Protein AF-W7QEY1-F1 (afdb_monomer_lite)

Secondary structure (DSSP, 8-state):
------TTHHHHHSSHHHHHHHTT-----------SS-TT---SSS-TTS-TT-SS--TTSTTSHHHHHHHHHHHHHHSPPPS--

Foldseek 3Di:
DPLPDPPCCCVPPVCVVVVCVVVVHDDDDDFFDADPLRNNRDQPPPQPVHDPPDPDGPSPDCPRPVNVVVVVVVVVVPDDDDPDD

Structure (mmCIF, N/CA/C/O backbone):
data_AF-W7QEY1-F1
#
_entry.id   AF-W7QEY1-F1
#
loop_
_atom_site.group_PDB
_atom_site.id
_atom_site.type_symbol
_atom_site.label_atom_id
_atom_site.label_alt_id
_atom_site.label_comp_id
_atom_site.label_asym_id
_atom_site.label_entity_id
_atom_site.label_seq_id
_atom_site.pdbx_PDB_ins_code
_atom_site.Cartn_x
_atom_site.Cartn_y
_atom_site.Cartn_z
_atom_site.occupancy
_atom_site.B_iso_or_equiv
_atom_site.auth_seq_id
_atom_site.auth_comp_id
_atom_site.auth_asym_id
_atom_site.auth_atom_id
_atom_site.pdbx_PDB_model_num
ATOM 1 N N . MET A 1 1 ? -9.894 -3.930 -20.619 1.00 41.56 1 MET A N 1
ATOM 2 C CA . MET A 1 1 ? -10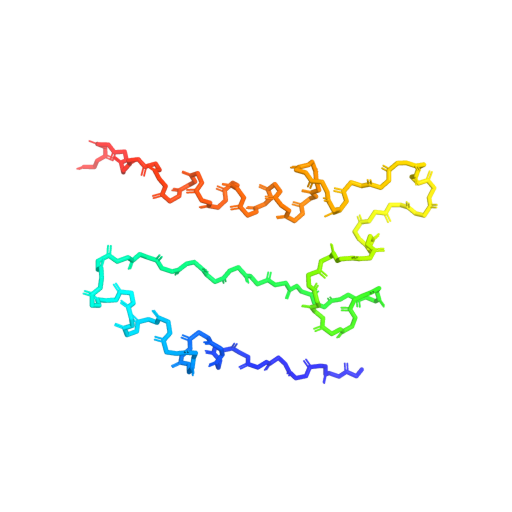.516 -4.965 -19.770 1.00 41.56 1 MET A CA 1
ATOM 3 C C . MET A 1 1 ? -10.712 -4.320 -18.419 1.00 41.56 1 MET A C 1
ATOM 5 O O . MET A 1 1 ? -9.730 -3.857 -17.860 1.00 41.56 1 MET A O 1
ATOM 9 N N . ASP A 1 2 ? -11.959 -4.175 -17.984 1.00 45.88 2 ASP A N 1
ATOM 10 C CA . ASP A 1 2 ? -12.293 -3.578 -16.692 1.00 45.88 2 ASP A CA 1
ATOM 11 C C . ASP A 1 2 ? -11.953 -4.597 -15.596 1.00 45.88 2 ASP A C 1
ATOM 13 O O . ASP A 1 2 ? -12.635 -5.612 -15.437 1.00 45.88 2 ASP A O 1
ATOM 17 N N . SER A 1 3 ? -10.811 -4.396 -14.936 1.00 56.91 3 SER A N 1
ATOM 18 C CA . SER A 1 3 ? -10.469 -5.100 -13.704 1.00 56.91 3 SER A CA 1
ATOM 19 C C . SER A 1 3 ? -11.490 -4.657 -12.665 1.00 56.91 3 SER A C 1
ATOM 21 O O . SER A 1 3 ? -11.391 -3.559 -12.122 1.00 56.91 3 SER A O 1
ATOM 23 N N . LYS A 1 4 ? -12.534 -5.463 -12.453 1.00 63.78 4 LYS A N 1
ATOM 24 C CA . LYS A 1 4 ? -13.597 -5.124 -11.510 1.00 63.78 4 LYS A CA 1
ATOM 25 C C . LYS A 1 4 ? -12.984 -5.021 -10.113 1.00 63.78 4 LYS A C 1
ATOM 27 O O . LYS A 1 4 ? -12.698 -6.039 -9.486 1.00 63.78 4 LYS A O 1
ATOM 32 N N . GLN A 1 5 ? -12.776 -3.793 -9.645 1.00 74.38 5 GLN A N 1
ATOM 33 C CA . GLN A 1 5 ? -12.258 -3.532 -8.309 1.00 74.38 5 GLN A CA 1
ATOM 34 C C . GLN A 1 5 ? -13.205 -4.148 -7.274 1.00 74.38 5 GLN A C 1
ATOM 36 O O . GLN A 1 5 ? -14.428 -4.035 -7.380 1.00 74.38 5 GLN A O 1
ATOM 41 N N . ILE A 1 6 ? -12.643 -4.799 -6.255 1.00 87.19 6 ILE A N 1
ATOM 42 C CA . ILE A 1 6 ? -13.421 -5.438 -5.180 1.00 87.19 6 ILE A CA 1
ATOM 43 C C . ILE A 1 6 ? -14.071 -4.422 -4.222 1.00 87.19 6 ILE A C 1
ATOM 45 O O . ILE A 1 6 ? -14.753 -4.815 -3.276 1.00 87.19 6 ILE A O 1
ATOM 49 N N . GLY A 1 7 ? -13.865 -3.120 -4.455 1.00 88.81 7 GLY A N 1
ATOM 50 C CA . GLY A 1 7 ? -14.330 -2.041 -3.591 1.00 88.81 7 GLY A CA 1
ATOM 51 C C . GLY A 1 7 ? -13.847 -2.236 -2.155 1.00 88.81 7 GLY A C 1
ATOM 52 O O . GLY A 1 7 ? -12.709 -2.621 -1.907 1.00 88.81 7 GLY A O 1
ATOM 53 N N . GLU A 1 8 ? -14.745 -2.039 -1.197 1.00 93.81 8 GLU A N 1
ATOM 54 C CA . GLU A 1 8 ? -14.437 -2.163 0.231 1.00 93.81 8 GLU A CA 1
ATOM 55 C C . GLU A 1 8 ? -14.525 -3.605 0.761 1.00 93.81 8 GLU A C 1
ATOM 57 O O . GLU A 1 8 ? -14.516 -3.808 1.974 1.00 93.81 8 GLU A O 1
ATOM 62 N N . ALA A 1 9 ? -14.627 -4.626 -0.101 1.00 95.00 9 ALA A N 1
ATOM 63 C CA . ALA A 1 9 ? -14.845 -6.003 0.348 1.00 95.00 9 ALA A CA 1
ATOM 64 C C . ALA A 1 9 ? -13.763 -6.483 1.332 1.00 95.00 9 ALA A C 1
ATOM 66 O O . ALA A 1 9 ? -14.091 -7.075 2.357 1.00 95.00 9 ALA A O 1
ATOM 67 N N . PHE A 1 10 ? -12.486 -6.181 1.075 1.00 94.25 10 PHE A N 1
ATOM 68 C CA . PHE A 1 10 ? -11.401 -6.529 2.000 1.00 94.25 10 PHE A CA 1
ATOM 69 C C . PHE A 1 10 ? -11.501 -5.760 3.326 1.00 94.25 10 PHE A C 1
ATOM 71 O O . PHE A 1 10 ? -11.385 -6.351 4.400 1.00 94.25 10 PHE A O 1
ATOM 78 N N . VAL A 1 11 ? -11.787 -4.456 3.259 1.00 96.25 11 VAL A N 1
ATOM 79 C CA . VAL 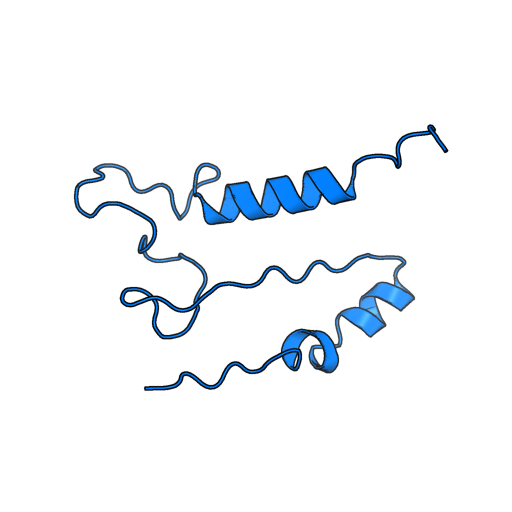A 1 11 ? -11.955 -3.596 4.440 1.00 96.25 11 VAL A CA 1
ATOM 80 C C . VAL A 1 11 ? -13.096 -4.105 5.323 1.00 96.25 11 VAL A C 1
ATOM 82 O O . VAL A 1 11 ? -12.963 -4.133 6.541 1.00 96.25 11 VAL A O 1
ATOM 85 N N . ARG A 1 12 ? -14.210 -4.541 4.725 1.00 96.19 12 ARG A N 1
ATOM 86 C CA . ARG A 1 12 ? -15.426 -4.957 5.443 1.00 96.19 12 ARG A CA 1
ATOM 87 C C . ARG A 1 12 ? -15.438 -6.418 5.880 1.00 96.19 12 ARG A C 1
ATOM 89 O O . ARG A 1 12 ? -16.185 -6.749 6.793 1.00 96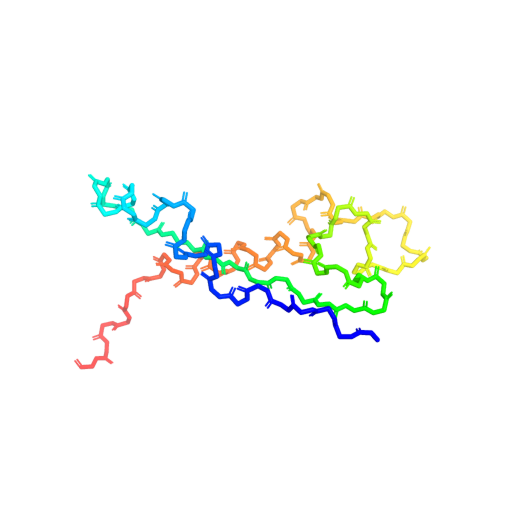.19 12 ARG A O 1
ATOM 96 N N . HIS A 1 13 ? -14.678 -7.293 5.222 1.00 96.81 13 HIS A N 1
ATOM 97 C CA . HIS A 1 13 ? -14.812 -8.745 5.401 1.00 96.81 13 HIS A CA 1
ATOM 98 C C . HIS A 1 13 ? -13.514 -9.468 5.782 1.00 96.81 13 HIS A C 1
ATOM 100 O O . HIS A 1 13 ? -13.516 -10.691 5.885 1.00 96.81 13 HIS A O 1
ATOM 106 N N . SER A 1 14 ? -12.414 -8.750 6.026 1.00 97.12 14 SER A N 1
ATOM 107 C CA . SER A 1 14 ? -11.165 -9.349 6.528 1.00 97.12 14 SER A CA 1
ATOM 108 C C . SER A 1 14 ? -11.224 -9.766 8.005 1.00 97.12 14 SER A C 1
ATOM 110 O O . SER A 1 14 ? -10.394 -10.561 8.439 1.00 97.12 14 SER A O 1
ATOM 112 N N . GLY A 1 15 ? -12.171 -9.229 8.787 1.00 98.06 15 GLY A N 1
ATOM 113 C CA . GLY A 1 15 ? -12.251 -9.416 10.244 1.00 98.06 15 GLY A CA 1
ATOM 114 C C . GLY A 1 15 ? -11.286 -8.532 11.051 1.00 98.06 15 GLY A C 1
ATOM 115 O O . GLY A 1 15 ? -11.251 -8.599 12.282 1.00 98.06 15 GLY A O 1
ATOM 116 N N . LEU A 1 16 ? -10.475 -7.710 10.372 1.00 98.31 16 LEU A N 1
ATOM 117 C CA . LEU A 1 16 ? -9.46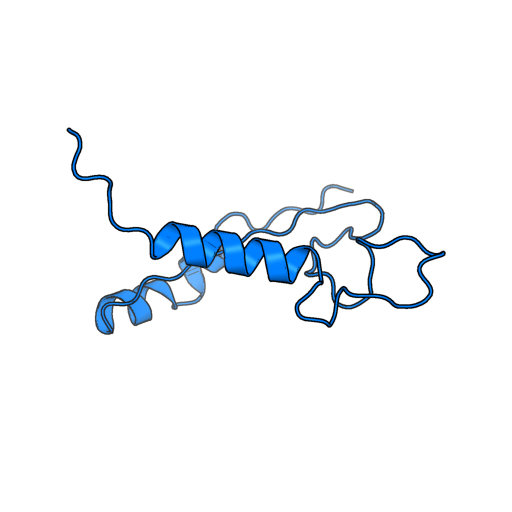2 -6.871 11.013 1.00 98.31 16 LEU A CA 1
ATOM 118 C C . LEU A 1 16 ? -10.082 -5.724 11.821 1.00 98.31 16 LEU A C 1
ATOM 120 O O . LEU A 1 16 ? -9.531 -5.358 12.855 1.00 98.31 16 LEU A O 1
ATOM 124 N N . ASN A 1 17 ? -11.234 -5.190 11.403 1.00 98.12 17 ASN A N 1
ATOM 125 C CA . ASN A 1 17 ? -11.902 -4.098 12.120 1.00 98.12 17 ASN A CA 1
ATOM 126 C C . ASN A 1 17 ? -12.446 -4.564 13.474 1.00 98.12 17 ASN A C 1
ATOM 128 O O . ASN A 1 17 ? -12.263 -3.885 14.481 1.00 98.12 17 ASN A O 1
ATOM 132 N N . GLU A 1 18 ? -13.078 -5.735 13.521 1.00 98.00 18 GLU A N 1
ATOM 133 C CA . GLU A 1 18 ? -13.608 -6.328 14.749 1.00 98.00 18 GLU A CA 1
ATOM 134 C C . GLU A 1 18 ? -12.479 -6.617 15.741 1.00 98.00 18 GLU A C 1
ATOM 136 O O . GLU A 1 18 ? -12.582 -6.293 16.928 1.00 98.00 18 GLU A O 1
ATOM 141 N N . TRP A 1 19 ? -11.367 -7.170 15.246 1.00 98.25 19 TRP A N 1
ATOM 142 C CA . TRP A 1 19 ? -10.169 -7.368 16.054 1.00 98.25 19 TRP A CA 1
ATOM 143 C C . TRP A 1 19 ? -9.599 -6.037 16.560 1.00 98.25 19 TRP A C 1
ATOM 145 O O . TRP A 1 19 ? -9.243 -5.926 17.735 1.00 98.25 19 TRP A O 1
ATOM 155 N N . ALA A 1 20 ? -9.544 -5.010 15.712 1.00 98.31 20 ALA A N 1
ATOM 156 C CA . ALA A 1 20 ? -8.999 -3.708 16.069 1.00 98.3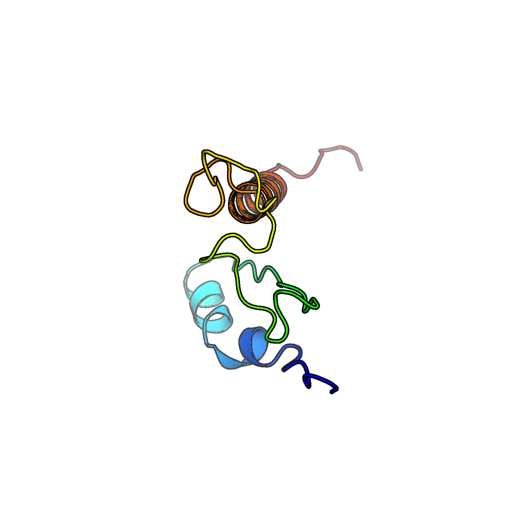1 20 ALA A CA 1
ATOM 157 C C . ALA A 1 20 ? -9.824 -2.999 17.152 1.00 98.31 20 ALA A C 1
ATOM 159 O O . ALA 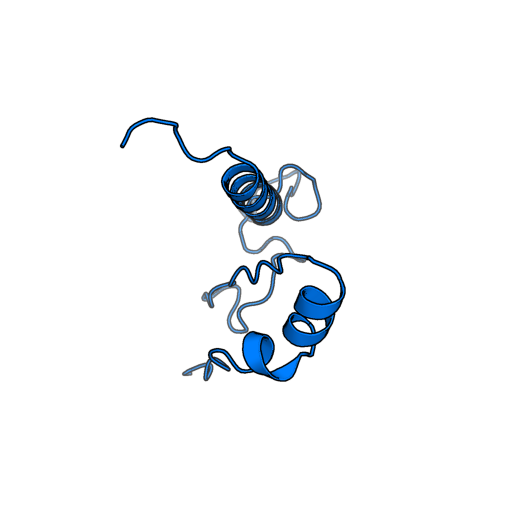A 1 20 ? -9.251 -2.482 18.114 1.00 98.31 20 ALA A O 1
ATOM 160 N N . VAL A 1 21 ? -11.157 -3.063 17.063 1.00 98.19 21 VAL A N 1
ATOM 161 C CA . VAL A 1 21 ? -12.075 -2.556 18.097 1.00 98.19 21 VAL A CA 1
ATOM 162 C C . VAL A 1 21 ? -11.814 -3.240 19.439 1.00 98.19 21 VAL A C 1
ATOM 164 O O . VAL A 1 21 ? -11.679 -2.562 20.456 1.00 98.19 21 VAL A O 1
ATOM 167 N N . ALA A 1 22 ? -11.675 -4.568 19.448 1.00 98.50 22 ALA A N 1
ATOM 168 C CA . ALA A 1 22 ? -11.429 -5.330 20.673 1.00 98.50 22 ALA A CA 1
ATOM 169 C C . ALA A 1 22 ? -10.062 -5.038 21.324 1.00 98.50 22 ALA A C 1
ATOM 171 O O . ALA A 1 22 ? -9.889 -5.290 22.515 1.00 98.50 22 ALA A O 1
ATOM 172 N N . ASN A 1 23 ? -9.097 -4.510 20.564 1.00 98.38 23 ASN A N 1
ATOM 173 C CA . ASN A 1 23 ? -7.723 -4.280 21.016 1.00 98.38 23 ASN A CA 1
ATOM 174 C C . ASN A 1 23 ? -7.338 -2.794 21.083 1.00 98.38 23 ASN A C 1
ATOM 176 O O . ASN A 1 23 ? -6.162 -2.492 21.283 1.00 98.38 23 ASN A O 1
ATOM 180 N N . GLN A 1 24 ? -8.289 -1.867 20.913 1.00 97.62 24 GLN A N 1
ATOM 181 C CA . GLN A 1 24 ? -8.021 -0.424 20.835 1.00 97.62 24 GLN A CA 1
ATOM 182 C C . GLN A 1 24 ? -6.902 -0.119 19.823 1.00 97.62 24 GLN A C 1
ATOM 184 O O . GLN A 1 24 ? -5.863 0.458 20.154 1.00 97.62 24 GLN A O 1
ATOM 189 N N . ARG A 1 25 ? -7.072 -0.609 18.594 1.00 96.94 25 ARG A N 1
ATOM 190 C CA . ARG A 1 25 ? -6.153 -0.384 17.474 1.00 96.94 25 ARG A CA 1
ATOM 191 C C . ARG A 1 25 ? -6.867 0.337 16.340 1.00 96.94 25 ARG A C 1
ATOM 193 O O . ARG A 1 25 ? -8.073 0.196 16.163 1.00 96.94 25 ARG A O 1
ATOM 200 N N . VAL A 1 26 ? -6.087 1.068 15.553 1.00 95.50 26 VAL A N 1
ATOM 201 C CA . VAL A 1 26 ? -6.496 1.613 14.255 1.00 95.50 26 VAL A CA 1
ATOM 202 C C . VAL A 1 26 ? -5.933 0.701 13.166 1.00 95.50 26 VAL A C 1
ATOM 204 O O . VAL A 1 26 ? -4.811 0.211 13.294 1.00 95.50 26 VAL A O 1
ATOM 207 N N . VAL A 1 27 ? -6.707 0.460 12.107 1.00 96.94 27 VAL A N 1
ATOM 208 C CA . VAL A 1 27 ? -6.249 -0.269 10.916 1.00 96.94 27 VAL A CA 1
ATOM 209 C C . VAL A 1 27 ? -6.304 0.675 9.729 1.00 96.94 27 VAL A C 1
ATOM 211 O O . VAL A 1 27 ? -7.365 1.194 9.386 1.00 96.94 27 VAL A O 1
ATOM 214 N N . LEU A 1 28 ? -5.152 0.890 9.105 1.00 96.94 28 LEU A N 1
ATOM 215 C CA . LEU A 1 28 ? -5.027 1.639 7.864 1.00 96.94 28 LEU A CA 1
ATOM 216 C C . LEU A 1 28 ? -5.112 0.660 6.681 1.00 96.94 28 LEU A C 1
ATOM 218 O O . LEU A 1 28 ? -4.452 -0.379 6.693 1.00 96.94 28 LEU A O 1
ATOM 222 N N . TYR A 1 29 ? -5.889 1.005 5.648 1.00 97.12 29 TYR A N 1
ATOM 223 C CA . TYR A 1 29 ? -6.047 0.210 4.420 1.00 97.12 29 TYR A CA 1
ATOM 224 C C . TYR A 1 29 ? -5.608 0.998 3.173 1.00 97.12 29 TYR A C 1
ATOM 226 O O . TYR A 1 29 ? -6.460 1.483 2.421 1.00 97.12 29 TYR A O 1
ATOM 234 N N . PRO A 1 30 ? -4.297 1.141 2.919 1.00 96.56 30 PRO A N 1
ATOM 235 C CA . PRO A 1 30 ? -3.784 1.806 1.725 1.00 96.56 30 PRO A CA 1
ATOM 236 C C . PRO A 1 30 ? -4.227 1.071 0.452 1.00 96.56 30 PRO A C 1
ATOM 238 O O . PRO A 1 30 ? -4.313 -0.158 0.444 1.00 96.56 30 PRO A O 1
ATOM 241 N N . GLN A 1 31 ? -4.518 1.813 -0.617 1.00 94.38 31 GLN A N 1
ATOM 242 C CA . GLN A 1 31 ? -5.023 1.255 -1.875 1.00 94.38 31 GLN A CA 1
ATOM 243 C C . GLN A 1 31 ? -3.976 1.397 -2.984 1.00 94.38 31 GLN A C 1
ATOM 245 O O . GLN A 1 31 ? -3.445 2.484 -3.199 1.00 94.38 31 GLN A O 1
ATOM 250 N N . ALA A 1 32 ? -3.696 0.302 -3.691 1.00 93.00 32 ALA A N 1
ATOM 251 C CA . ALA A 1 32 ? -2.890 0.309 -4.908 1.00 93.00 32 ALA A CA 1
ATOM 252 C C . ALA A 1 32 ? -3.797 0.443 -6.141 1.00 93.00 32 ALA A C 1
ATOM 254 O O . ALA A 1 32 ? -4.917 -0.071 -6.168 1.00 93.00 32 ALA A O 1
ATOM 255 N N . GLU A 1 33 ? -3.303 1.120 -7.175 1.00 90.38 33 GLU A N 1
ATOM 256 C CA . GLU A 1 33 ? -4.056 1.368 -8.404 1.00 90.38 33 GLU A CA 1
ATOM 257 C C . GLU A 1 33 ? -3.555 0.517 -9.572 1.00 90.38 33 GLU A C 1
ATOM 259 O O . GLU A 1 33 ? -2.377 0.157 -9.672 1.00 90.38 33 GLU A O 1
ATOM 264 N N . THR A 1 34 ? -4.472 0.200 -10.487 1.00 91.69 34 THR A N 1
ATOM 265 C CA . THR A 1 34 ? -4.142 -0.515 -11.719 1.00 91.69 34 THR A CA 1
ATOM 266 C C . THR A 1 34 ? -3.395 0.389 -12.693 1.00 91.69 34 THR A C 1
ATOM 268 O O . THR A 1 34 ? -3.778 1.538 -12.900 1.00 91.69 34 THR A O 1
ATOM 271 N N . SER A 1 35 ? -2.404 -0.158 -13.387 1.00 91.12 35 SER A N 1
ATOM 272 C CA . SER A 1 35 ? -1.706 0.511 -14.487 1.00 91.12 35 SER A CA 1
ATOM 273 C C . SER A 1 35 ? -1.426 -0.470 -15.628 1.00 91.12 35 SER A C 1
ATOM 275 O O . SER A 1 35 ? -1.664 -1.670 -15.496 1.00 91.12 35 SER A O 1
ATOM 277 N N . LEU A 1 36 ? -0.891 0.009 -16.758 1.00 91.56 36 LEU A N 1
ATOM 278 C CA . LEU A 1 36 ? -0.478 -0.881 -17.854 1.00 91.56 36 LEU A CA 1
ATOM 279 C C . LEU A 1 36 ? 0.588 -1.896 -17.412 1.00 91.56 36 LEU A C 1
ATOM 281 O O . LEU A 1 36 ? 0.550 -3.043 -17.845 1.00 91.56 36 LEU A O 1
ATOM 285 N N . ALA A 1 37 ? 1.506 -1.483 -16.534 1.00 91.75 37 ALA A N 1
ATOM 286 C CA . ALA A 1 37 ? 2.532 -2.354 -15.964 1.00 91.75 37 ALA A CA 1
ATOM 287 C C . ALA A 1 37 ? 2.029 -3.163 -14.749 1.00 91.75 37 ALA A C 1
ATOM 289 O O . ALA A 1 37 ? 2.677 -4.126 -14.350 1.00 91.75 37 ALA A O 1
ATOM 290 N N . ASN A 1 38 ? 0.871 -2.800 -14.181 1.00 93.38 38 ASN A N 1
ATOM 291 C CA . ASN A 1 38 ? 0.253 -3.437 -13.018 1.00 93.38 38 ASN A CA 1
ATOM 292 C C . ASN A 1 38 ? -1.273 -3.603 -13.200 1.00 93.38 38 ASN A C 1
ATOM 294 O O . ASN A 1 38 ? -2.066 -2.929 -12.536 1.00 93.38 38 ASN A O 1
ATOM 298 N N . PRO A 1 39 ? -1.734 -4.484 -14.103 1.00 91.69 39 PRO A N 1
ATOM 299 C CA . PRO A 1 39 ? -3.157 -4.588 -14.438 1.00 91.69 39 PRO A CA 1
ATOM 300 C C . PRO A 1 39 ? -4.023 -5.143 -13.297 1.00 91.69 39 PRO A C 1
ATOM 302 O O . PRO A 1 39 ? -5.243 -4.998 -13.329 1.00 91.69 39 PRO A O 1
ATOM 305 N N . GLN A 1 40 ? -3.407 -5.787 -12.303 1.00 91.38 40 GLN A N 1
ATOM 306 C CA . GLN A 1 40 ? -4.094 -6.390 -11.158 1.00 91.38 40 GLN A CA 1
ATOM 307 C C . GLN A 1 40 ? -4.070 -5.505 -9.902 1.00 91.38 40 GLN A C 1
ATOM 309 O O . GLN A 1 40 ? -4.614 -5.910 -8.881 1.00 91.38 40 GLN A O 1
ATOM 314 N N . GLY A 1 41 ? -3.457 -4.314 -9.953 1.00 92.44 41 GLY A N 1
ATOM 315 C CA . GLY A 1 41 ? -3.381 -3.423 -8.790 1.00 92.44 41 GLY A CA 1
ATOM 316 C C . GLY A 1 41 ? -2.562 -4.015 -7.635 1.00 92.44 41 GLY A C 1
ATOM 317 O O . GLY A 1 41 ? -2.908 -3.837 -6.472 1.00 92.44 41 GLY A O 1
ATOM 318 N N . CYS A 1 42 ? -1.500 -4.765 -7.937 1.00 94.38 42 CYS A N 1
ATOM 319 C CA . CYS A 1 42 ? -0.589 -5.317 -6.939 1.00 94.38 42 CYS A CA 1
ATOM 320 C C . CYS A 1 42 ? 0.266 -4.223 -6.277 1.00 94.38 42 CYS A C 1
ATOM 322 O O . CYS A 1 42 ? 0.547 -3.186 -6.880 1.00 94.38 42 CYS A O 1
ATOM 324 N N . TRP A 1 43 ? 0.743 -4.499 -5.061 1.00 96.50 43 TRP A N 1
ATOM 325 C CA . TRP A 1 43 ? 1.894 -3.796 -4.490 1.00 96.50 43 TRP A CA 1
ATOM 326 C C . TRP A 1 43 ? 3.140 -4.045 -5.351 1.00 96.50 43 TRP A C 1
ATOM 328 O O . TRP A 1 43 ? 3.242 -5.075 -6.020 1.00 96.50 43 TRP A O 1
ATOM 338 N N . ASP A 1 44 ? 4.069 -3.099 -5.357 1.00 95.75 44 ASP A N 1
ATOM 339 C CA . ASP A 1 44 ? 5.264 -3.130 -6.187 1.00 95.75 44 ASP A CA 1
ATOM 340 C C . ASP A 1 44 ? 6.339 -4.037 -5.593 1.00 95.75 44 ASP A C 1
ATOM 342 O O . ASP A 1 44 ? 7.227 -3.599 -4.870 1.00 95.75 44 ASP A O 1
ATOM 346 N N . TRP A 1 45 ? 6.230 -5.329 -5.897 1.00 93.50 45 TRP A N 1
ATOM 347 C CA . TRP A 1 45 ? 7.216 -6.339 -5.510 1.00 93.50 45 TRP A CA 1
ATOM 348 C C . TRP A 1 45 ? 8.147 -6.750 -6.659 1.00 93.50 45 TRP A C 1
ATOM 350 O O . TRP A 1 45 ? 8.991 -7.620 -6.463 1.00 93.50 45 TRP A O 1
ATOM 360 N N . TRP A 1 46 ? 7.984 -6.165 -7.853 1.00 92.50 46 TRP A N 1
ATOM 361 C CA . TRP A 1 46 ? 8.814 -6.466 -9.030 1.00 92.50 46 TRP A CA 1
ATOM 362 C C . TRP A 1 46 ? 9.412 -5.225 -9.715 1.00 92.50 46 TRP A C 1
ATOM 364 O O . TRP A 1 46 ? 10.018 -5.352 -10.779 1.00 92.50 46 TRP A O 1
ATOM 374 N N . GLY A 1 47 ? 9.225 -4.032 -9.148 1.00 93.88 47 GLY A N 1
ATOM 375 C CA . GLY A 1 47 ? 9.807 -2.772 -9.610 1.00 93.88 47 GLY A CA 1
ATOM 376 C C . GLY A 1 47 ? 9.049 -2.077 -10.742 1.00 93.88 47 GLY A C 1
ATOM 377 O O . GLY A 1 47 ? 9.667 -1.374 -11.538 1.00 93.88 47 GLY A O 1
ATOM 378 N N . PHE A 1 48 ? 7.725 -2.242 -10.875 1.00 93.00 48 PHE A N 1
ATOM 379 C CA . PHE A 1 48 ? 6.973 -1.563 -11.949 1.00 93.00 48 PHE A CA 1
ATOM 380 C C . PHE A 1 48 ? 6.862 -0.051 -11.779 1.00 93.00 48 PHE A C 1
ATOM 382 O O . PHE A 1 48 ? 6.477 0.632 -12.732 1.00 93.00 48 PHE A O 1
ATOM 389 N N . THR A 1 49 ? 7.125 0.478 -10.583 1.00 91.88 49 THR A N 1
ATOM 390 C CA . THR A 1 49 ? 7.131 1.929 -10.350 1.00 91.88 49 THR A CA 1
ATOM 391 C C . THR A 1 49 ? 8.458 2.581 -10.741 1.00 91.88 49 THR A C 1
ATOM 393 O O . THR A 1 49 ? 8.578 3.806 -10.692 1.00 91.88 49 THR A O 1
ATOM 396 N N . GLU A 1 50 ? 9.439 1.786 -11.170 1.00 91.69 50 GLU A N 1
ATOM 397 C CA . GLU A 1 50 ? 10.817 2.205 -11.400 1.00 91.69 50 GLU A CA 1
ATOM 398 C C . GLU A 1 50 ? 11.172 2.214 -12.892 1.00 91.69 50 GLU A C 1
ATOM 400 O O . GLU A 1 50 ? 10.518 1.597 -13.736 1.00 91.69 50 GLU A O 1
ATOM 405 N N . SER A 1 51 ? 12.226 2.952 -13.244 1.00 88.25 51 SER A N 1
ATOM 406 C CA . SER A 1 51 ? 12.736 2.964 -14.616 1.00 88.25 51 SER A CA 1
ATOM 407 C C . SER A 1 51 ? 13.462 1.657 -14.921 1.00 88.25 51 SER A C 1
ATOM 409 O O . SER A 1 51 ? 14.302 1.220 -14.142 1.00 88.25 51 SER A O 1
ATOM 411 N N . THR A 1 52 ? 13.265 1.095 -16.117 1.00 83.25 52 THR A N 1
ATOM 412 C CA . THR A 1 52 ? 14.024 -0.081 -16.588 1.00 83.25 52 THR A CA 1
ATOM 413 C C . THR A 1 52 ? 15.536 0.161 -16.674 1.00 83.25 52 THR A C 1
ATOM 415 O O . THR A 1 52 ? 16.300 -0.784 -16.833 1.00 83.25 52 THR A O 1
ATOM 418 N N . TRP A 1 53 ? 15.970 1.425 -16.625 1.00 86.56 53 TRP A N 1
ATOM 419 C CA . TRP A 1 53 ? 17.379 1.836 -16.650 1.00 86.56 53 TRP A CA 1
ATOM 420 C C . TRP A 1 53 ? 17.965 2.085 -15.259 1.00 86.56 53 TRP A C 1
ATOM 422 O O . TRP A 1 53 ? 19.123 2.488 -15.144 1.00 86.56 53 TRP A O 1
ATOM 432 N N . GLN A 1 54 ? 17.169 1.906 -14.208 1.00 89.12 54 GLN A N 1
ATOM 433 C CA . GLN A 1 54 ? 17.632 2.040 -12.840 1.00 89.12 54 GLN A CA 1
ATOM 434 C C . GLN A 1 54 ? 18.512 0.834 -12.489 1.00 89.12 54 GLN A C 1
ATOM 436 O O . GLN A 1 54 ? 18.050 -0.302 -12.501 1.00 89.12 54 GLN A O 1
ATOM 441 N N . LEU A 1 55 ? 19.798 1.093 -12.235 1.00 88.50 55 LEU A N 1
ATOM 442 C CA . LEU A 1 55 ? 20.797 0.060 -11.929 1.00 88.50 55 LEU A CA 1
ATOM 443 C C . LEU A 1 55 ? 20.528 -0.618 -10.582 1.00 88.50 55 LEU A C 1
ATOM 445 O O . LEU A 1 55 ? 20.684 -1.830 -10.467 1.00 88.50 55 LEU A O 1
ATOM 449 N N . ASP A 1 56 ? 20.089 0.176 -9.607 1.00 91.81 56 ASP A N 1
ATOM 450 C CA . ASP A 1 56 ? 19.796 -0.251 -8.245 1.00 91.81 56 ASP A CA 1
ATOM 451 C C . ASP A 1 56 ? 18.302 -0.003 -7.965 1.00 91.81 56 ASP A C 1
ATOM 453 O O . ASP A 1 56 ? 17.910 1.130 -7.643 1.00 91.81 56 ASP A O 1
ATOM 457 N N . PRO A 1 57 ? 17.433 -1.009 -8.180 1.00 91.31 57 PRO A N 1
ATOM 458 C CA . PRO A 1 57 ? 16.017 -0.898 -7.852 1.00 91.31 57 PRO A CA 1
ATOM 459 C C . PRO A 1 57 ? 15.830 -0.694 -6.342 1.00 91.31 57 PRO A C 1
ATOM 461 O O . PRO A 1 57 ? 16.603 -1.206 -5.535 1.00 91.31 57 PRO A O 1
ATOM 464 N N . LEU A 1 58 ? 14.820 0.086 -5.960 1.00 95.38 58 LEU A N 1
ATOM 465 C CA . LEU A 1 58 ? 14.545 0.485 -4.576 1.00 95.38 58 LEU A CA 1
ATOM 466 C C . LEU A 1 58 ? 13.215 -0.060 -4.046 1.00 95.38 58 LEU A C 1
ATOM 468 O O . LEU A 1 58 ? 12.961 0.082 -2.850 1.00 95.38 58 LEU A O 1
ATOM 472 N N . HIS A 1 59 ? 12.359 -0.638 -4.890 1.00 94.69 59 HIS A N 1
ATOM 473 C CA . HIS A 1 59 ? 10.998 -1.067 -4.553 1.00 94.69 59 HIS A CA 1
ATOM 474 C C . HIS A 1 59 ? 10.935 -2.052 -3.375 1.00 94.69 59 HIS A C 1
ATOM 476 O O . HIS A 1 59 ? 9.962 -2.040 -2.624 1.00 94.69 59 HIS A O 1
ATOM 482 N N . ASP A 1 60 ? 11.984 -2.849 -3.168 1.00 94.06 60 ASP A N 1
ATOM 483 C CA . ASP A 1 60 ? 12.143 -3.801 -2.064 1.00 94.06 60 ASP A CA 1
ATOM 484 C C . ASP A 1 60 ? 12.948 -3.241 -0.870 1.00 94.06 60 ASP A C 1
ATOM 486 O O . ASP A 1 60 ? 13.220 -3.948 0.105 1.00 94.06 60 ASP A O 1
ATOM 490 N N . THR A 1 61 ? 13.295 -1.953 -0.902 1.00 95.56 61 THR A N 1
ATOM 491 C CA . THR A 1 61 ? 14.036 -1.248 0.151 1.00 95.56 61 THR A CA 1
ATOM 492 C C . THR A 1 61 ? 13.147 -0.259 0.912 1.00 95.56 61 THR A C 1
ATOM 494 O O . THR A 1 61 ? 12.024 0.061 0.521 1.00 95.56 61 THR A O 1
ATOM 497 N N . ARG A 1 62 ? 13.682 0.317 1.999 1.00 95.94 62 ARG A N 1
ATOM 498 C CA . ARG A 1 62 ? 13.024 1.418 2.729 1.00 95.94 62 ARG A CA 1
ATOM 499 C C . ARG A 1 62 ? 12.874 2.699 1.902 1.00 95.94 62 ARG A C 1
ATOM 501 O O . ARG A 1 62 ? 12.094 3.571 2.271 1.00 95.94 62 ARG A O 1
ATOM 508 N N . GLU A 1 63 ? 13.617 2.819 0.808 1.00 95.50 63 GLU A N 1
ATOM 509 C CA . GLU A 1 63 ? 13.608 3.988 -0.073 1.00 95.50 63 GLU A CA 1
ATOM 510 C C . GLU A 1 63 ? 12.585 3.847 -1.215 1.00 95.50 63 GLU A C 1
ATOM 512 O O . GLU A 1 63 ? 12.294 4.824 -1.914 1.00 95.50 63 GLU A O 1
ATOM 517 N N . GLY A 1 64 ? 11.974 2.665 -1.362 1.00 95.69 64 GLY A N 1
ATOM 518 C CA . GLY A 1 64 ? 10.935 2.390 -2.348 1.00 95.69 64 GLY A CA 1
ATOM 519 C C . GLY A 1 64 ? 9.742 3.337 -2.222 1.00 95.69 64 GLY A C 1
ATOM 520 O O . GLY A 1 64 ? 9.328 3.718 -1.124 1.00 95.69 64 GLY A O 1
ATOM 521 N N . VAL A 1 65 ? 9.171 3.743 -3.360 1.00 95.62 65 VAL A N 1
ATOM 522 C CA . VAL A 1 65 ? 8.100 4.757 -3.403 1.00 95.62 65 VAL A CA 1
ATOM 523 C C . VAL A 1 65 ? 6.880 4.325 -2.589 1.00 95.62 65 VAL A C 1
ATOM 525 O O . VAL A 1 65 ? 6.354 5.122 -1.815 1.00 95.62 65 VAL A O 1
ATOM 528 N N . GLN A 1 66 ? 6.459 3.064 -2.711 1.00 96.50 66 GLN A N 1
ATOM 529 C CA . GLN A 1 66 ? 5.305 2.563 -1.965 1.00 96.50 66 GLN A CA 1
ATOM 530 C C . GLN A 1 66 ? 5.591 2.454 -0.462 1.00 96.50 66 GLN A C 1
ATOM 532 O O . GLN A 1 66 ? 4.755 2.867 0.333 1.00 96.50 66 GLN A O 1
ATOM 537 N N . VAL A 1 67 ? 6.784 2.001 -0.057 1.00 97.00 67 VAL A N 1
ATOM 538 C CA . VAL A 1 67 ? 7.174 1.949 1.365 1.00 97.00 67 VAL A CA 1
ATOM 539 C C . VAL A 1 67 ? 7.199 3.349 1.980 1.00 97.00 67 VAL A C 1
ATOM 541 O O . VAL A 1 67 ? 6.628 3.557 3.050 1.00 97.00 67 VAL A O 1
ATOM 544 N N . ARG A 1 68 ? 7.784 4.335 1.291 1.00 97.75 68 ARG A N 1
ATOM 545 C CA . ARG A 1 68 ? 7.789 5.730 1.760 1.00 97.75 68 ARG A CA 1
ATOM 546 C C . ARG A 1 68 ? 6.383 6.316 1.860 1.00 97.75 68 ARG A C 1
ATOM 548 O O . ARG A 1 68 ? 6.100 7.025 2.819 1.00 97.75 68 ARG A O 1
ATOM 555 N N . ALA A 1 69 ? 5.498 6.000 0.914 1.00 97.56 69 ALA A N 1
ATOM 556 C CA . ALA A 1 69 ? 4.103 6.427 0.977 1.00 97.56 69 ALA A CA 1
ATOM 557 C C . ALA A 1 69 ? 3.374 5.827 2.192 1.00 97.56 69 ALA A C 1
ATOM 559 O O . ALA A 1 69 ? 2.659 6.549 2.880 1.00 97.56 69 ALA A O 1
ATOM 560 N N . LEU A 1 70 ? 3.591 4.541 2.494 1.00 97.19 70 LEU A N 1
ATOM 561 C CA . LEU A 1 70 ? 3.031 3.891 3.684 1.00 97.19 70 LEU A CA 1
ATOM 562 C C . LEU A 1 70 ? 3.514 4.559 4.976 1.00 97.19 70 LEU A C 1
ATOM 564 O O . LEU A 1 70 ? 2.697 4.849 5.845 1.00 97.19 70 LEU A O 1
ATOM 568 N N . MET A 1 71 ? 4.817 4.838 5.084 1.00 97.81 71 MET A N 1
ATOM 569 C CA . MET A 1 71 ? 5.378 5.516 6.256 1.00 97.81 71 MET A CA 1
ATOM 570 C C . MET A 1 71 ? 4.808 6.926 6.420 1.00 97.81 71 MET A C 1
ATOM 572 O O . MET A 1 71 ? 4.365 7.257 7.508 1.00 97.81 71 MET A O 1
ATOM 576 N N . ALA A 1 72 ? 4.686 7.704 5.341 1.00 98.12 72 ALA A N 1
ATOM 577 C CA . ALA A 1 72 ? 4.083 9.036 5.409 1.00 98.12 72 ALA A CA 1
ATOM 578 C C . ALA A 1 72 ? 2.607 9.009 5.856 1.00 98.12 72 ALA A C 1
ATOM 580 O O . ALA A 1 72 ? 2.155 9.908 6.561 1.00 98.12 72 ALA A O 1
ATOM 581 N N . MET A 1 73 ? 1.839 7.983 5.463 1.00 97.56 73 MET A N 1
ATOM 582 C CA . MET A 1 73 ? 0.466 7.810 5.954 1.00 97.56 73 MET A CA 1
ATOM 583 C C . MET A 1 73 ? 0.429 7.477 7.449 1.00 97.56 73 MET A C 1
ATOM 585 O O . MET A 1 73 ? -0.477 7.934 8.141 1.00 97.56 73 MET A O 1
ATOM 589 N N . ILE A 1 74 ? 1.381 6.677 7.937 1.00 96.50 74 ILE A N 1
ATOM 590 C CA . ILE A 1 74 ? 1.506 6.345 9.362 1.00 96.50 74 ILE A CA 1
ATOM 591 C C . ILE A 1 74 ? 1.903 7.592 10.151 1.00 96.50 74 ILE A C 1
ATOM 593 O O . ILE A 1 74 ? 1.201 7.931 11.098 1.00 96.50 74 ILE A O 1
ATOM 597 N N . ASP A 1 75 ? 2.935 8.312 9.708 1.00 96.44 75 ASP A N 1
ATOM 598 C CA . ASP A 1 75 ? 3.403 9.549 10.341 1.00 96.44 75 ASP A CA 1
ATOM 599 C C . ASP A 1 75 ? 2.239 10.543 10.495 1.00 96.44 75 ASP A C 1
ATOM 601 O O . ASP A 1 75 ? 1.995 11.065 11.580 1.00 96.44 75 ASP A O 1
ATOM 605 N N . ARG A 1 76 ? 1.426 10.712 9.441 1.00 95.50 76 ARG A N 1
ATOM 606 C CA . ARG A 1 76 ? 0.242 11.582 9.467 1.00 95.50 76 ARG A CA 1
ATOM 607 C C . ARG A 1 76 ? -0.816 11.159 10.495 1.00 95.50 76 ARG A C 1
ATOM 609 O O . ARG A 1 76 ? -1.538 12.012 11.002 1.00 95.50 76 ARG A O 1
ATOM 616 N N . LEU A 1 77 ? -0.969 9.864 10.767 1.00 93.81 77 LEU A N 1
ATOM 617 C CA . LEU A 1 77 ? -1.913 9.360 11.774 1.00 93.81 77 LEU A CA 1
ATOM 618 C C . LEU A 1 77 ? -1.385 9.503 13.206 1.00 93.81 77 LEU A C 1
ATOM 620 O O . LEU A 1 77 ? -2.184 9.495 14.142 1.00 93.81 77 LEU A O 1
ATOM 624 N N . GLU A 1 78 ? -0.067 9.583 13.373 1.00 93.62 78 GLU A N 1
ATOM 625 C CA . GLU A 1 78 ? 0.595 9.753 14.669 1.00 93.62 78 GLU A CA 1
ATOM 626 C C . GLU A 1 78 ? 0.706 11.223 15.091 1.00 93.62 78 GLU A C 1
ATOM 628 O O . GLU A 1 78 ? 0.919 11.508 16.271 1.00 93.62 78 GLU A O 1
ATOM 633 N N . GLU A 1 79 ? 0.536 12.155 14.153 1.00 93.25 79 GLU A N 1
ATOM 634 C CA . GLU A 1 79 ? 0.455 13.582 14.447 1.00 93.25 79 GLU A CA 1
ATOM 635 C C . GLU A 1 79 ? -0.686 13.880 15.432 1.00 93.25 79 GLU A C 1
ATOM 637 O O . GLU A 1 79 ? -1.843 13.496 15.231 1.00 93.25 79 GLU A O 1
ATOM 642 N N . SER A 1 80 ? -0.358 14.611 16.500 1.00 80.75 80 SER A N 1
ATOM 643 C CA . SER A 1 80 ? -1.357 15.196 17.389 1.00 80.75 80 SER A CA 1
ATOM 644 C C . SER A 1 80 ? -2.282 16.110 16.579 1.00 80.75 80 SER A C 1
ATOM 646 O O . SER A 1 80 ? -1.789 16.833 15.711 1.00 80.75 80 SER A O 1
ATOM 648 N N . PRO A 1 81 ? -3.599 16.130 16.846 1.00 75.50 81 PRO A N 1
ATOM 649 C CA . PRO A 1 81 ? -4.445 17.177 16.290 1.00 75.50 81 PRO A CA 1
ATOM 650 C C . PRO A 1 81 ? -3.890 18.540 16.725 1.00 75.50 81 PRO A C 1
ATOM 652 O O . PRO A 1 81 ? -3.566 18.715 17.901 1.00 75.50 81 PRO A O 1
ATOM 655 N N . ASP A 1 82 ? -3.743 19.471 15.781 1.00 75.50 82 ASP A N 1
ATOM 656 C CA . ASP A 1 82 ? -3.330 20.842 16.084 1.00 75.50 82 ASP A CA 1
ATOM 657 C C . ASP A 1 82 ? -4.304 21.437 17.119 1.00 75.50 82 ASP A C 1
ATOM 659 O O . ASP A 1 82 ? -5.520 21.343 16.946 1.00 75.50 82 ASP A O 1
ATOM 663 N N . GLU A 1 83 ? -3.792 22.025 18.207 1.00 65.25 83 GLU A N 1
ATOM 664 C CA . GLU A 1 83 ? -4.602 22.614 19.297 1.00 65.25 83 GLU A CA 1
ATOM 665 C C . GLU A 1 83 ? -5.314 23.929 18.905 1.00 65.25 83 GLU A C 1
ATOM 667 O O . GLU A 1 83 ? -5.717 24.700 19.774 1.00 65.25 83 GLU A O 1
ATOM 672 N N . ASP A 1 84 ? -5.504 24.189 17.612 1.00 59.12 84 ASP A N 1
ATOM 673 C CA . ASP A 1 84 ? -6.055 25.441 17.098 1.00 59.12 84 ASP A CA 1
ATOM 674 C C . ASP A 1 84 ? -7.423 25.225 16.419 1.00 59.12 84 ASP A C 1
ATOM 676 O O . ASP A 1 84 ? -7.541 25.283 15.193 1.00 59.12 84 ASP A O 1
ATOM 680 N N . GLU A 1 85 ? -8.470 25.024 17.232 1.00 49.16 85 GLU A N 1
ATOM 681 C CA . GLU A 1 85 ? -9.848 25.463 16.921 1.00 49.16 85 GLU A CA 1
ATOM 682 C C . GLU A 1 85 ? -10.634 25.872 18.182 1.00 49.16 85 GLU A C 1
ATOM 684 O O . GLU A 1 85 ? -10.777 25.045 19.115 1.00 49.16 85 GLU A O 1
#

Radius of gyration: 16.65 Å; chains: 1; bounding box: 36×35×41 Å

pLDDT: mean 90.36, std 12.04, range [41.56, 98.5]

Sequence (85 aa):
MDSKQIGEAFVRHSGLNEWAVANQRVVLYPQAETSLANPQGCWDWWGFTESTWQLDPLHDTREGVQVRALMAMIDRLEESPDEDE